Protein AF-A0A6G2DF16-F1 (afdb_monomer)

Secondary structure (DSSP, 8-state):
----HHHHHTT-EEEEEEEEE-TTS-EEEEEEEEE-HHHHHHHHHHHT-

Sequence (49 aa):
NMPTQRSMDLKLFEIKETNVQHADGHITVNKTPKVTGKGQQYFIDKFLN

pLDDT: mean 92.49, std 5.47, range [69.44, 97.06]

Mean predicted aligned error: 4.09 Å

InterPro domains:
  IPR005039 Antirepressor protein, C-terminal [PF03374] (1-48)

Foldseek 3Di:
DDDDPVCVVQVQKDWDWDWDADPVGDIDIDIDIDGDPSNVVVVCVVPVD

Solvent-accessible surface area (backbone atoms only — not comparable to full-atom values): 3039 Å² total; per-residue (Å²): 124,75,82,53,68,71,45,47,75,69,49,27,44,47,74,50,74,45,80,44,79,45,99,88,72,55,72,48,76,47,69,45,68,40,75,30,76,62,23,49,52,53,51,44,57,70,73,76,100

Organism: Streptococcus pneumoniae (NCBI:txid1313)

Radius of gyration: 14.93 Å; Cα contacts (8 Å, |Δi|>4): 62; chains: 1; bounding box: 33×19×4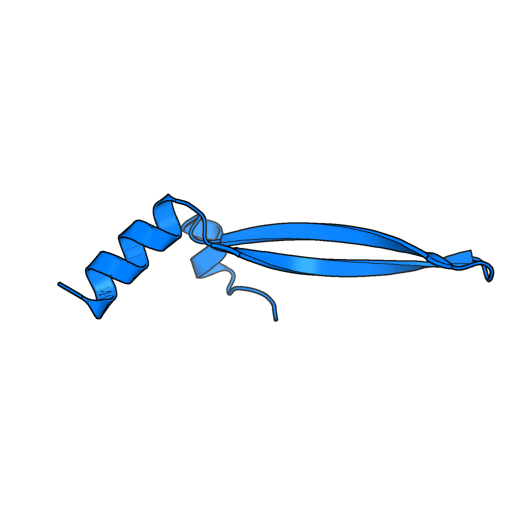1 Å

Nearest PDB structures (foldseek):
  8s55-assembly1_W  TM=6.311E-01  e=3.308E-01  Homo sapiens
  7nw0-assembly1_W  TM=6.376E-01  e=3.308E-01  Homo sapiens
  6g13-assembly1_A  TM=4.863E-01  e=1.066E+00  Middle East respiratory syndrome-related coronavirus
  2wbl-assembly1_B  TM=4.072E-01  e=1.574E+00  Arabidopsis thaliana
  2wbl-assembly1_A  TM=3.921E-01  e=3.015E+00  Arabidopsis thaliana

Structure (mmCIF, N/CA/C/O backbone):
data_AF-A0A6G2DF16-F1
#
_entry.id   AF-A0A6G2DF16-F1
#
loop_
_atom_site.group_PDB
_atom_site.id
_atom_site.type_symbol
_atom_site.label_atom_id
_atom_site.label_alt_id
_atom_site.label_comp_id
_atom_site.label_asym_id
_atom_site.label_entity_id
_atom_site.label_seq_id
_atom_site.pdbx_PDB_ins_code
_atom_site.Cartn_x
_atom_site.Cartn_y
_atom_site.Cartn_z
_atom_site.occupancy
_atom_site.B_iso_or_equiv
_atom_site.auth_seq_id
_atom_site.auth_comp_id
_atom_site.auth_asym_id
_atom_site.auth_atom_id
_atom_site.pdbx_PDB_model_num
ATOM 1 N N . ASN A 1 1 ? -3.580 1.980 -11.329 1.00 70.81 1 ASN A N 1
ATOM 2 C CA . ASN A 1 1 ? -3.640 0.956 -10.256 1.00 70.81 1 ASN 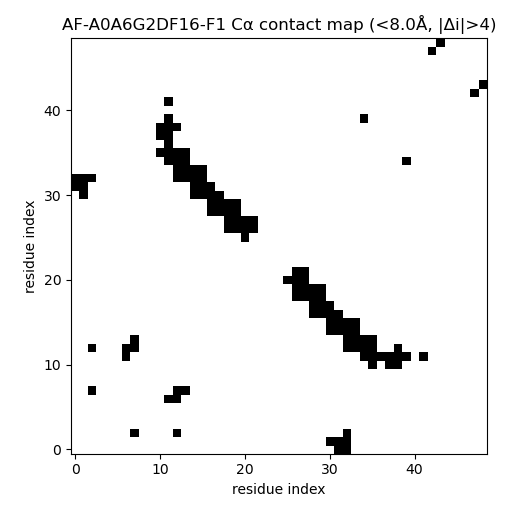A CA 1
ATOM 3 C C . ASN A 1 1 ? -2.508 1.094 -9.232 1.00 70.81 1 ASN A C 1
ATOM 5 O O . ASN A 1 1 ? -1.978 0.085 -8.795 1.00 70.81 1 ASN A O 1
ATOM 9 N N . MET A 1 2 ? -2.144 2.311 -8.809 1.00 85.88 2 MET A N 1
ATOM 10 C CA . MET A 1 2 ? -1.117 2.526 -7.778 1.00 85.88 2 MET A CA 1
ATOM 11 C C . MET A 1 2 ? -1.764 3.145 -6.532 1.00 85.88 2 MET A C 1
ATOM 13 O O . MET A 1 2 ? -2.620 4.019 -6.685 1.00 85.88 2 MET A O 1
ATOM 17 N N . PRO A 1 3 ? -1.403 2.693 -5.322 1.00 88.38 3 PRO A N 1
ATOM 18 C CA . PRO A 1 3 ? -1.911 3.251 -4.076 1.00 88.38 3 PRO A CA 1
ATOM 19 C C . PRO A 1 3 ? -1.383 4.674 -3.868 1.00 88.38 3 PRO A C 1
ATOM 21 O O . PRO A 1 3 ? -0.319 5.043 -4.363 1.00 88.38 3 PRO A O 1
ATOM 24 N N . THR A 1 4 ? -2.137 5.486 -3.128 1.00 93.88 4 THR A N 1
ATOM 25 C CA . THR A 1 4 ? -1.727 6.859 -2.809 1.00 93.88 4 THR A CA 1
ATOM 26 C C . THR A 1 4 ? -0.518 6.868 -1.877 1.00 93.88 4 THR A C 1
ATOM 28 O O . THR A 1 4 ? -0.373 5.962 -1.053 1.00 93.88 4 THR A O 1
ATOM 31 N N . GLN A 1 5 ? 0.296 7.929 -1.943 1.00 90.75 5 GLN A N 1
ATOM 32 C CA . GLN A 1 5 ? 1.464 8.105 -1.067 1.00 90.75 5 GLN A CA 1
ATOM 33 C C . GLN A 1 5 ? 1.097 7.898 0.408 1.00 90.75 5 GLN A C 1
ATOM 35 O O . GLN A 1 5 ? 1.678 7.060 1.085 1.00 90.75 5 GLN A O 1
ATOM 40 N N . ARG A 1 6 ? 0.011 8.536 0.859 1.00 94.56 6 ARG A N 1
ATOM 41 C CA . ARG A 1 6 ? -0.516 8.377 2.220 1.00 94.56 6 ARG A CA 1
ATOM 42 C C . ARG A 1 6 ? -0.802 6.916 2.596 1.00 94.56 6 ARG A C 1
ATOM 44 O O . ARG A 1 6 ? -0.546 6.517 3.726 1.00 94.56 6 ARG A O 1
ATOM 51 N N . SER A 1 7 ? -1.359 6.116 1.687 1.00 92.75 7 SER A N 1
ATOM 52 C CA . SER A 1 7 ? -1.679 4.706 1.972 1.00 92.75 7 SER A CA 1
ATOM 53 C C . SER A 1 7 ? -0.421 3.837 2.058 1.00 92.75 7 SER A C 1
ATOM 55 O O . SER A 1 7 ? -0.396 2.866 2.819 1.00 92.75 7 SER A O 1
ATOM 57 N N . MET A 1 8 ? 0.624 4.210 1.314 1.00 95.25 8 MET A N 1
ATOM 58 C CA . MET A 1 8 ? 1.951 3.598 1.391 1.00 95.25 8 MET A CA 1
ATOM 59 C C . MET A 1 8 ? 2.670 3.979 2.688 1.00 95.25 8 MET A C 1
ATOM 61 O O . MET A 1 8 ? 3.180 3.095 3.372 1.00 95.25 8 MET A O 1
ATOM 65 N N . ASP A 1 9 ? 2.618 5.251 3.091 1.00 95.50 9 ASP A N 1
ATOM 66 C CA . ASP A 1 9 ? 3.207 5.734 4.350 1.00 95.50 9 ASP A CA 1
ATOM 67 C C . ASP A 1 9 ? 2.566 5.050 5.566 1.00 95.50 9 ASP A C 1
ATOM 69 O O . ASP A 1 9 ? 3.236 4.656 6.522 1.00 95.50 9 ASP A O 1
ATOM 73 N N . LEU A 1 10 ? 1.249 4.827 5.504 1.00 94.94 10 LEU A N 1
ATOM 74 C CA . LEU A 1 10 ? 0.503 4.075 6.513 1.00 94.94 10 LEU A CA 1
ATOM 75 C C . LEU A 1 10 ? 0.765 2.560 6.467 1.00 94.94 10 LEU A C 1
ATOM 77 O O . LEU A 1 10 ? 0.310 1.847 7.367 1.00 94.94 10 LEU A O 1
ATOM 81 N N . LYS A 1 11 ? 1.519 2.068 5.476 1.00 95.12 11 LYS A N 1
ATOM 82 C CA . LYS A 1 11 ? 1.832 0.648 5.240 1.00 95.12 11 LYS A CA 1
ATOM 83 C C . LYS A 1 11 ? 0.586 -0.224 5.048 1.00 95.12 11 LYS A C 1
ATOM 85 O O . LYS A 1 11 ? 0.560 -1.381 5.468 1.00 95.12 11 LYS A O 1
ATOM 90 N N . LEU A 1 12 ? -0.464 0.336 4.442 1.00 95.94 12 LEU A N 1
ATOM 91 C CA .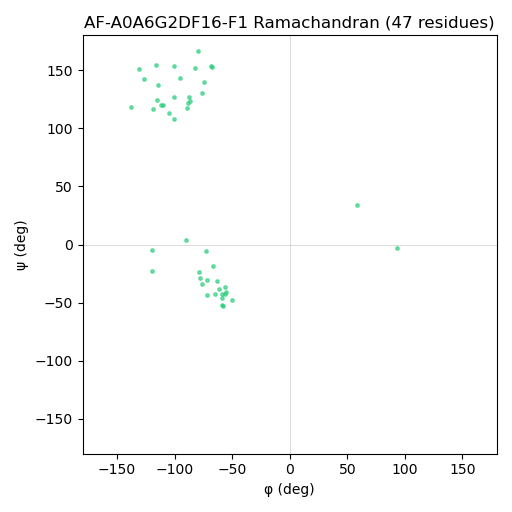 LEU A 1 12 ? -1.709 -0.391 4.153 1.00 95.94 12 LEU A CA 1
ATOM 92 C C . LEU A 1 12 ? -1.576 -1.278 2.910 1.00 95.94 12 LEU A C 1
ATOM 94 O O . LEU A 1 12 ? -2.298 -2.264 2.771 1.00 95.94 12 LEU A O 1
ATOM 98 N N . PHE A 1 13 ? -0.635 -0.936 2.028 1.00 96.81 13 PHE A N 1
ATOM 99 C CA . PHE A 1 13 ? -0.356 -1.666 0.802 1.00 96.81 13 PHE A CA 1
ATOM 100 C C . PHE A 1 13 ? 1.136 -1.953 0.651 1.00 96.81 13 PHE A C 1
ATOM 102 O O . PHE A 1 13 ? 1.983 -1.185 1.104 1.00 96.81 13 PHE A O 1
ATOM 109 N N . GLU A 1 14 ? 1.431 -3.046 -0.037 1.00 95.00 14 GLU A N 1
ATOM 110 C CA . GLU A 1 14 ? 2.734 -3.362 -0.611 1.00 95.00 14 GLU A CA 1
ATOM 111 C C . GLU A 1 14 ? 2.605 -3.420 -2.138 1.00 95.00 14 GLU A C 1
ATOM 113 O O . GLU A 1 14 ? 1.525 -3.688 -2.671 1.00 95.00 14 GLU A O 1
ATOM 118 N N . ILE A 1 15 ? 3.695 -3.170 -2.862 1.00 94.62 15 ILE A N 1
ATOM 119 C CA . ILE A 1 15 ? 3.716 -3.278 -4.323 1.00 94.62 15 ILE A CA 1
ATOM 120 C C . ILE A 1 15 ? 4.596 -4.460 -4.692 1.00 94.62 15 ILE A C 1
ATOM 122 O O . ILE A 1 15 ? 5.787 -4.472 -4.392 1.00 94.62 15 ILE A O 1
ATOM 126 N N . LYS A 1 16 ? 4.009 -5.443 -5.376 1.00 92.88 16 LYS A N 1
ATOM 127 C CA . LYS A 1 16 ? 4.771 -6.503 -6.031 1.00 92.88 16 LYS A CA 1
ATOM 128 C C . LYS A 1 16 ? 5.109 -6.050 -7.444 1.00 92.88 16 LYS A C 1
ATOM 130 O O . LYS A 1 16 ? 4.206 -5.842 -8.256 1.00 92.88 16 LYS A O 1
ATOM 135 N N . GLU A 1 17 ? 6.398 -5.923 -7.723 1.00 93.44 17 GLU A N 1
ATOM 136 C CA . GLU A 1 17 ? 6.904 -5.636 -9.063 1.00 93.44 17 GLU A CA 1
ATOM 137 C C . GLU A 1 17 ? 7.298 -6.936 -9.772 1.00 93.44 17 GLU A C 1
ATOM 139 O O . GLU A 1 17 ? 7.747 -7.903 -9.153 1.00 93.44 17 GLU A O 1
ATOM 144 N N . THR A 1 18 ? 7.060 -7.012 -11.077 1.00 92.44 18 THR A N 1
ATOM 145 C CA . THR A 1 18 ? 7.454 -8.145 -11.918 1.00 92.44 18 THR A CA 1
ATOM 146 C C . THR A 1 18 ? 8.010 -7.610 -13.223 1.00 92.44 18 THR A C 1
ATOM 148 O O . THR A 1 18 ? 7.300 -6.942 -13.972 1.00 92.44 18 THR A O 1
ATOM 151 N N . ASN A 1 19 ? 9.280 -7.913 -13.480 1.00 91.94 19 ASN A N 1
ATOM 152 C CA . ASN A 1 19 ? 9.971 -7.502 -14.693 1.00 91.94 19 ASN A CA 1
ATOM 153 C C . ASN A 1 19 ? 9.749 -8.557 -15.774 1.00 91.94 19 ASN A C 1
ATOM 155 O O . ASN A 1 19 ? 10.101 -9.722 -15.591 1.00 91.94 19 ASN A O 1
ATOM 159 N N . VAL A 1 20 ? 9.175 -8.140 -16.895 1.00 91.94 20 VAL A N 1
ATOM 160 C CA . VAL A 1 20 ? 9.006 -8.960 -18.092 1.00 91.94 20 VAL A CA 1
ATOM 161 C C . VAL A 1 20 ? 10.040 -8.490 -19.106 1.00 91.94 20 VAL A C 1
ATOM 163 O O . VAL A 1 20 ? 9.996 -7.346 -19.554 1.00 91.94 20 VAL A O 1
ATOM 166 N N . GLN A 1 21 ? 11.006 -9.354 -19.414 1.00 91.88 21 GLN A N 1
ATOM 167 C CA . GLN A 1 21 ? 11.996 -9.108 -20.461 1.00 91.88 21 GLN A CA 1
ATOM 168 C C . GLN A 1 21 ? 11.435 -9.600 -21.794 1.00 91.88 21 GLN A C 1
ATOM 170 O O . GLN A 1 21 ? 11.000 -10.749 -21.891 1.00 91.88 21 GLN A O 1
ATOM 175 N N . HIS A 1 22 ? 11.441 -8.736 -22.803 1.00 88.94 22 HIS A N 1
ATOM 176 C CA . HIS A 1 22 ? 10.971 -9.058 -24.144 1.00 88.94 22 HIS A CA 1
ATOM 177 C C . HIS A 1 22 ? 12.155 -9.363 -25.076 1.00 88.94 22 HIS A C 1
ATOM 179 O O . HIS A 1 22 ? 13.280 -8.919 -24.843 1.00 88.94 22 HIS A O 1
ATOM 185 N N . ALA A 1 23 ? 11.918 -10.160 -26.123 1.00 87.75 23 ALA A N 1
ATOM 186 C CA . ALA A 1 23 ? 12.972 -10.653 -27.021 1.00 87.75 23 ALA A CA 1
ATOM 187 C C . ALA A 1 23 ? 13.653 -9.550 -27.859 1.00 87.75 23 ALA A C 1
ATOM 189 O O . ALA A 1 23 ? 14.752 -9.744 -28.365 1.00 87.75 23 ALA A O 1
ATOM 190 N N . ASP A 1 24 ? 13.006 -8.396 -27.991 1.00 88.31 24 ASP A N 1
ATOM 191 C CA . ASP A 1 24 ? 13.480 -7.179 -28.657 1.00 88.31 24 ASP A CA 1
ATOM 192 C C . ASP A 1 24 ? 14.237 -6.223 -27.708 1.00 88.31 24 ASP A C 1
ATOM 194 O O . ASP A 1 24 ? 14.650 -5.140 -28.116 1.00 88.31 24 ASP A O 1
ATOM 198 N N . GLY A 1 25 ? 14.452 -6.623 -26.449 1.00 85.31 25 GLY A N 1
ATOM 199 C CA . GLY A 1 25 ? 15.349 -5.952 -25.506 1.00 85.31 25 GLY A CA 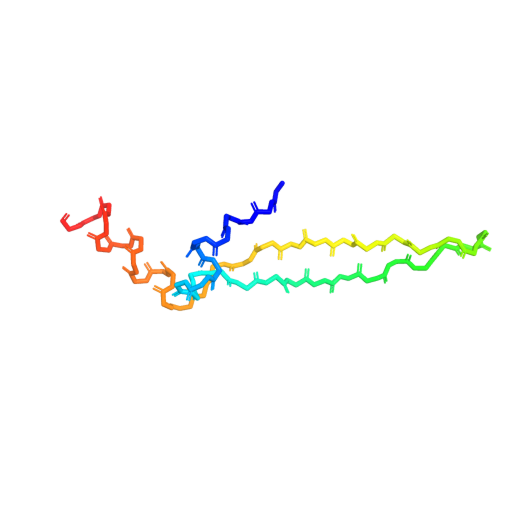1
ATOM 200 C C . GLY A 1 25 ? 14.699 -4.913 -24.591 1.00 85.31 25 GLY A C 1
ATOM 201 O O . GLY A 1 25 ? 15.382 -4.386 -23.711 1.00 85.31 25 GLY A O 1
ATOM 202 N N . HIS A 1 26 ? 13.400 -4.629 -24.729 1.00 91.12 26 HIS A N 1
ATOM 203 C CA . HIS A 1 26 ? 12.706 -3.777 -23.763 1.00 91.12 26 HIS A CA 1
ATOM 204 C C . HIS A 1 26 ? 12.274 -4.568 -22.519 1.00 91.12 26 HIS A C 1
ATOM 206 O O . HIS A 1 26 ? 12.016 -5.775 -22.559 1.00 91.12 26 HIS A O 1
ATOM 212 N N . ILE A 1 27 ? 12.192 -3.865 -21.389 1.00 91.44 27 ILE A N 1
ATOM 213 C CA . ILE A 1 27 ? 11.741 -4.422 -20.113 1.00 91.44 27 ILE A CA 1
ATOM 214 C C . ILE A 1 27 ? 10.447 -3.726 -19.718 1.00 91.44 27 ILE A C 1
ATOM 216 O O . ILE A 1 27 ? 10.410 -2.505 -19.572 1.00 91.44 27 ILE A O 1
ATOM 220 N N . THR A 1 28 ? 9.403 -4.514 -19.485 1.00 92.69 28 THR A N 1
ATOM 221 C CA . THR A 1 28 ? 8.140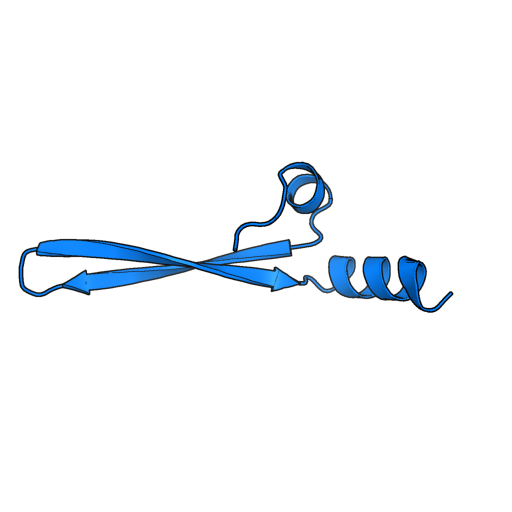 -4.022 -18.935 1.00 92.69 28 THR A CA 1
ATOM 222 C C . THR A 1 28 ? 8.076 -4.336 -17.444 1.00 92.69 28 THR A C 1
ATOM 224 O O . THR A 1 28 ? 8.244 -5.486 -17.038 1.00 92.69 28 THR A O 1
ATOM 227 N N . VAL A 1 29 ? 7.816 -3.326 -16.609 1.00 91.75 29 VAL A N 1
ATOM 228 C CA . VAL A 1 29 ? 7.658 -3.500 -15.154 1.00 91.75 29 VAL A CA 1
ATOM 229 C C . VAL A 1 29 ? 6.176 -3.503 -14.796 1.00 91.75 29 VAL A C 1
ATOM 231 O O . VAL A 1 29 ? 5.519 -2.462 -14.803 1.00 91.75 29 VAL A O 1
ATOM 234 N N . ASN A 1 30 ? 5.648 -4.669 -14.430 1.00 91.94 30 ASN A N 1
ATOM 235 C CA . ASN A 1 30 ? 4.283 -4.802 -13.934 1.00 91.94 30 ASN A CA 1
ATOM 236 C C . ASN A 1 30 ? 4.232 -4.568 -12.426 1.00 91.94 30 ASN A C 1
ATOM 238 O O . ASN A 1 30 ? 4.894 -5.268 -11.663 1.00 91.94 30 ASN A O 1
ATOM 242 N N . LYS A 1 31 ? 3.406 -3.612 -11.991 1.00 93.31 31 LYS A N 1
ATOM 243 C CA . LYS A 1 31 ? 3.205 -3.272 -10.576 1.00 93.31 31 LYS A CA 1
ATOM 244 C C . LYS A 1 31 ? 1.813 -3.691 -10.132 1.00 93.31 31 LYS A C 1
ATOM 246 O O . LYS A 1 31 ? 0.818 -3.214 -10.673 1.00 93.31 31 LYS A O 1
ATOM 251 N N . THR A 1 32 ? 1.741 -4.565 -9.133 1.00 93.19 32 THR A N 1
ATOM 252 C CA . THR A 1 32 ? 0.473 -5.015 -8.546 1.00 93.19 32 THR A CA 1
ATOM 253 C C . THR A 1 32 ? 0.425 -4.623 -7.072 1.00 93.19 32 THR A C 1
ATOM 255 O O . THR A 1 32 ? 1.255 -5.115 -6.301 1.00 93.19 32 THR A O 1
ATOM 258 N N . PRO A 1 33 ? -0.516 -3.760 -6.648 1.00 94.06 33 PRO A N 1
ATOM 259 C CA . PRO A 1 33 ? -0.695 -3.460 -5.237 1.00 94.06 33 PRO A CA 1
ATOM 260 C C . PRO A 1 33 ? -1.374 -4.626 -4.516 1.00 94.06 33 PRO A C 1
ATOM 262 O O . PRO A 1 33 ? -2.321 -5.221 -5.029 1.00 94.06 33 PRO A O 1
ATOM 265 N N . LYS A 1 34 ? -0.916 -4.928 -3.305 1.00 95.69 34 LYS A N 1
ATOM 266 C CA . LYS A 1 34 ? -1.518 -5.917 -2.408 1.00 95.69 34 LYS A CA 1
ATOM 267 C C . LYS A 1 34 ? -1.794 -5.285 -1.053 1.00 95.69 34 LYS A C 1
ATOM 269 O O . LYS A 1 34 ? -1.010 -4.465 -0.584 1.00 95.69 34 LYS A O 1
ATOM 274 N N . VAL A 1 35 ? -2.912 -5.654 -0.435 1.00 96.56 35 VAL A N 1
ATOM 275 C CA . VAL A 1 35 ? -3.274 -5.192 0.911 1.00 96.56 35 VAL A CA 1
ATOM 276 C C . VAL A 1 35 ? -2.438 -5.960 1.934 1.00 96.56 35 VAL A C 1
ATOM 278 O O . VAL A 1 35 ? -2.368 -7.186 1.874 1.00 96.56 35 VAL A O 1
ATOM 281 N N . THR A 1 36 ? -1.811 -5.252 2.871 1.00 96.38 36 THR A N 1
ATOM 282 C CA . THR A 1 36 ? -1.049 -5.873 3.967 1.00 96.38 36 THR A CA 1
ATOM 283 C C . THR A 1 36 ? -1.987 -6.358 5.078 1.00 96.38 36 THR A C 1
ATOM 285 O O . THR A 1 36 ? -3.136 -5.924 5.150 1.00 96.38 36 THR A O 1
ATOM 288 N N . GLY A 1 37 ? -1.506 -7.182 6.017 1.00 96.75 37 GLY A N 1
ATOM 289 C CA . GLY A 1 37 ? -2.306 -7.559 7.198 1.00 96.75 37 GLY A CA 1
ATOM 290 C C . GLY A 1 37 ? -2.787 -6.342 8.008 1.00 96.75 37 GLY A C 1
ATOM 291 O O . GLY A 1 37 ? -3.931 -6.290 8.452 1.00 96.75 37 GLY A O 1
ATOM 292 N N . LYS A 1 38 ? -1.958 -5.291 8.101 1.00 96.06 38 LYS A N 1
ATOM 293 C CA . LYS A 1 38 ? -2.351 -4.000 8.690 1.00 96.06 38 LYS A CA 1
ATOM 294 C C . LYS A 1 38 ? -3.446 -3.308 7.874 1.00 96.06 38 LYS A C 1
ATOM 296 O O . LYS A 1 38 ? -4.380 -2.752 8.446 1.00 96.06 38 LYS A O 1
ATOM 301 N N . GLY A 1 39 ? -3.321 -3.323 6.548 1.00 96.81 39 GLY A N 1
ATOM 302 C CA . GLY A 1 39 ? -4.329 -2.788 5.638 1.00 96.81 39 GLY A CA 1
ATOM 303 C C . GLY A 1 39 ? -5.683 -3.470 5.807 1.00 96.81 39 GLY A C 1
ATOM 304 O O . GLY A 1 39 ? -6.699 -2.787 5.863 1.00 96.81 39 GLY A O 1
ATOM 305 N N . GLN A 1 40 ? -5.695 -4.796 5.958 1.00 96.75 40 GLN A N 1
ATOM 306 C CA . GLN A 1 40 ? -6.918 -5.564 6.193 1.00 96.75 40 GLN A CA 1
ATOM 307 C C . GLN A 1 40 ? -7.627 -5.105 7.468 1.00 96.75 40 GLN A C 1
ATOM 309 O O . GLN A 1 40 ? -8.793 -4.729 7.390 1.00 96.75 40 GLN A O 1
ATOM 314 N N . GLN A 1 41 ? -6.917 -5.043 8.601 1.00 97.06 41 GLN A N 1
ATOM 315 C CA . GLN A 1 41 ? -7.502 -4.567 9.859 1.00 97.06 41 GLN A CA 1
ATOM 316 C C . GLN A 1 41 ? -8.036 -3.134 9.729 1.00 97.06 41 GLN A C 1
ATOM 318 O O . GLN A 1 41 ? -9.178 -2.868 10.082 1.00 97.06 41 GLN A O 1
ATOM 323 N N . TYR A 1 42 ? -7.251 -2.231 9.129 1.00 96.19 42 TYR A N 1
ATOM 324 C CA . TYR A 1 42 ? -7.662 -0.842 8.905 1.00 96.19 42 TYR A CA 1
ATOM 325 C C . TYR A 1 42 ? -8.966 -0.732 8.106 1.00 96.19 42 TYR A C 1
ATOM 327 O O . TYR A 1 42 ? -9.816 0.095 8.425 1.00 96.19 42 TYR A O 1
ATOM 335 N N . PHE A 1 43 ? -9.127 -1.534 7.051 1.00 96.56 43 PHE A N 1
ATOM 336 C CA . PHE A 1 43 ? -10.340 -1.494 6.239 1.00 96.56 43 PHE A CA 1
ATOM 337 C C . PHE A 1 43 ? -11.526 -2.185 6.917 1.00 96.56 43 PHE A C 1
ATOM 339 O O . PHE A 1 43 ? -12.639 -1.689 6.778 1.00 96.56 43 PHE A O 1
ATOM 346 N N . ILE A 1 44 ? -11.303 -3.258 7.683 1.00 97.06 44 ILE A N 1
ATOM 347 C CA . ILE A 1 44 ? -12.345 -3.865 8.525 1.00 97.06 44 ILE A CA 1
ATOM 348 C C . ILE A 1 44 ? -12.876 -2.822 9.513 1.00 97.06 44 ILE A C 1
ATOM 350 O O . ILE A 1 44 ? -14.069 -2.539 9.502 1.00 97.06 44 ILE A O 1
ATOM 354 N N . ASP A 1 45 ? -11.995 -2.169 10.273 1.00 96.25 45 ASP A N 1
ATOM 355 C CA . ASP A 1 45 ? -12.390 -1.164 11.268 1.00 96.25 45 ASP A CA 1
ATOM 356 C C . ASP A 1 45 ? -13.070 0.056 10.642 1.00 96.25 45 ASP A C 1
ATOM 358 O O . ASP A 1 45 ? -13.912 0.697 11.258 1.00 96.25 45 ASP A O 1
ATOM 362 N N . LYS A 1 46 ? -12.693 0.410 9.413 1.00 94.06 46 LYS A N 1
ATOM 363 C CA . LYS A 1 46 ? -13.238 1.582 8.728 1.00 94.06 46 LYS A CA 1
ATOM 364 C C . LYS A 1 46 ? -14.629 1.357 8.140 1.00 94.06 46 LYS A C 1
ATOM 366 O O . LYS A 1 46 ? -15.347 2.334 7.932 1.00 94.06 46 LYS A O 1
ATOM 371 N N . PHE A 1 47 ? -14.958 0.121 7.773 1.00 95.38 47 PHE A N 1
ATOM 372 C CA . PHE A 1 47 ? -16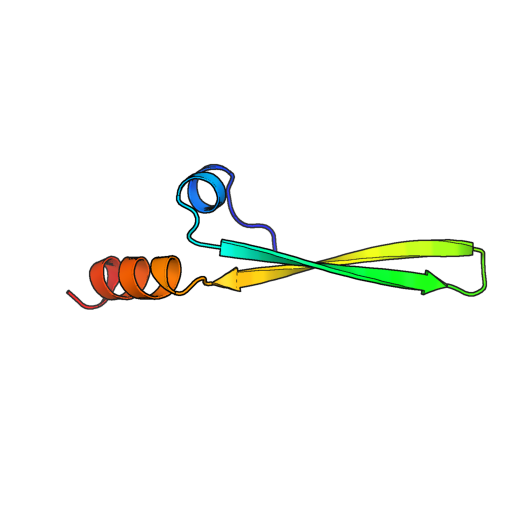.161 -0.176 6.991 1.00 95.38 47 PHE A CA 1
ATOM 373 C C . PHE A 1 47 ? -17.151 -1.107 7.690 1.00 95.38 47 PHE 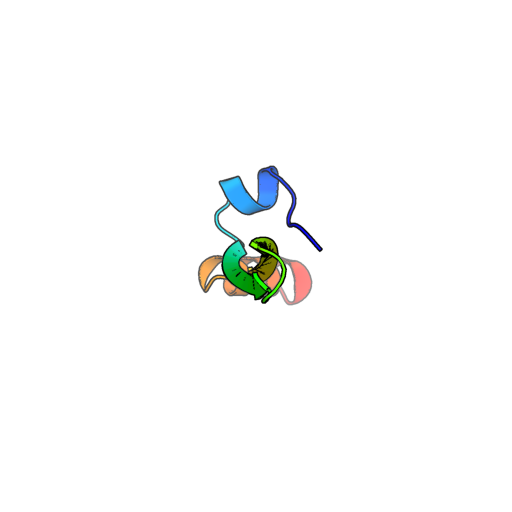A C 1
ATOM 375 O O . PHE A 1 47 ? -18.315 -1.114 7.299 1.00 95.38 47 PHE A O 1
ATOM 382 N N . LEU A 1 48 ? -16.706 -1.909 8.660 1.00 90.50 48 LEU A N 1
ATOM 383 C CA . LEU A 1 48 ? -17.514 -2.945 9.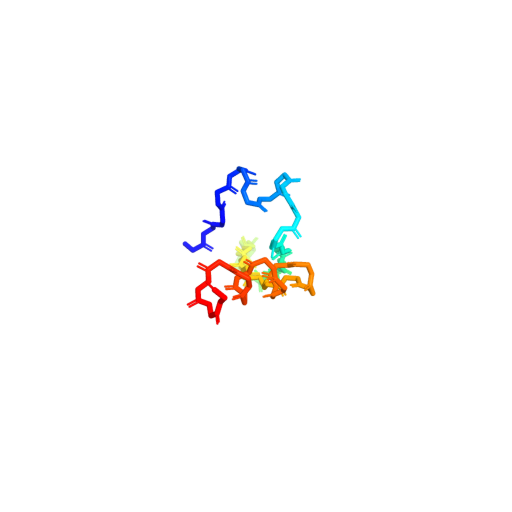310 1.00 90.50 48 LEU A CA 1
ATOM 384 C C . LEU A 1 48 ? -17.680 -2.739 10.825 1.00 90.50 48 LEU A C 1
ATOM 386 O O . LEU A 1 48 ? -18.419 -3.508 11.435 1.00 90.50 48 LEU A O 1
ATOM 390 N N . ASN A 1 49 ? -17.020 -1.731 11.405 1.00 69.44 49 ASN A N 1
ATOM 391 C CA . ASN A 1 49 ? -17.2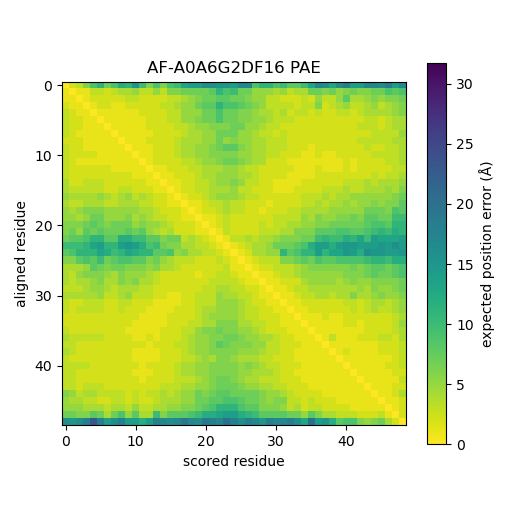10 -1.288 12.791 1.00 69.44 49 ASN A CA 1
ATOM 392 C C . ASN A 1 49 ? -17.973 0.037 12.855 1.00 69.44 49 ASN A C 1
ATOM 394 O O . ASN A 1 49 ? -17.823 0.856 11.918 1.00 69.44 49 ASN A O 1
#